Protein AF-A0A8J3L312-F1 (afdb_monomer)

Structure (mmCIF, N/CA/C/O backbone):
data_AF-A0A8J3L312-F1
#
_entry.id   AF-A0A8J3L312-F1
#
loop_
_atom_site.group_PDB
_atom_site.id
_atom_site.type_symbol
_atom_site.label_atom_id
_atom_site.label_alt_id
_atom_site.label_comp_id
_atom_site.label_asym_id
_atom_site.label_entity_id
_atom_site.label_seq_id
_atom_site.pdbx_PDB_ins_code
_atom_site.Cartn_x
_atom_site.Cartn_y
_atom_site.Cartn_z
_atom_site.occupancy
_atom_site.B_iso_or_equiv
_atom_site.auth_seq_id
_atom_site.auth_comp_id
_atom_site.auth_asym_id
_atom_site.auth_atom_id
_atom_site.pdbx_PDB_model_num
ATOM 1 N N . MET A 1 1 ? -15.049 76.986 -1.789 1.00 39.50 1 MET A N 1
ATOM 2 C CA . MET A 1 1 ? -15.111 75.582 -2.246 1.00 39.50 1 MET A CA 1
ATOM 3 C C . MET A 1 1 ? -14.396 74.717 -1.227 1.00 39.50 1 MET A C 1
ATOM 5 O O . MET A 1 1 ? -13.192 74.827 -1.052 1.00 39.50 1 MET A O 1
ATOM 9 N N . THR A 1 2 ? -15.188 73.972 -0.471 1.00 43.31 2 THR A N 1
ATOM 10 C CA . THR A 1 2 ? -14.823 73.135 0.672 1.00 43.31 2 THR A CA 1
ATOM 11 C C . THR A 1 2 ? -14.622 71.698 0.211 1.00 43.31 2 THR A C 1
ATOM 13 O O . THR A 1 2 ? -15.560 71.105 -0.309 1.00 43.31 2 THR A O 1
ATOM 16 N N . VAL A 1 3 ? -13.442 71.117 0.444 1.00 44.50 3 VAL A N 1
ATOM 17 C CA . VAL A 1 3 ? -13.238 69.665 0.319 1.00 44.50 3 VAL A CA 1
ATOM 18 C C . VAL A 1 3 ? -12.666 69.144 1.635 1.00 44.50 3 VAL A C 1
ATOM 20 O O . VAL A 1 3 ? -11.466 69.186 1.887 1.00 44.50 3 VAL A O 1
ATOM 23 N N . ARG A 1 4 ? -13.576 68.696 2.503 1.00 50.03 4 ARG A N 1
ATOM 24 C CA . ARG A 1 4 ? -13.319 67.771 3.610 1.00 50.03 4 ARG A CA 1
ATOM 25 C C . ARG A 1 4 ? -14.067 66.482 3.268 1.00 50.03 4 ARG A C 1
ATOM 27 O O . ARG A 1 4 ? -15.290 66.511 3.207 1.00 50.03 4 ARG A O 1
ATOM 34 N N . LEU A 1 5 ? -13.353 65.380 3.058 1.00 45.25 5 LEU A N 1
ATOM 35 C CA . LEU A 1 5 ? -13.914 64.023 3.027 1.00 45.25 5 LEU A CA 1
ATOM 36 C C . LEU A 1 5 ? -12.862 63.110 3.678 1.00 45.25 5 LEU A C 1
ATOM 38 O O . LEU A 1 5 ? -11.867 62.756 3.061 1.00 45.25 5 LEU A O 1
ATOM 42 N N . VAL A 1 6 ? -12.803 63.096 5.010 1.00 51.47 6 VAL A N 1
ATOM 43 C CA . VAL A 1 6 ? -13.425 62.073 5.869 1.00 51.47 6 VAL A CA 1
ATOM 44 C C . VAL A 1 6 ? -12.988 60.664 5.464 1.00 51.47 6 VAL A C 1
ATOM 46 O O . VAL A 1 6 ? -13.614 59.988 4.656 1.00 51.47 6 VAL A O 1
ATOM 49 N N . VAL A 1 7 ? -11.886 60.252 6.088 1.00 50.94 7 VAL A N 1
ATOM 50 C CA . VAL A 1 7 ? -11.486 58.862 6.308 1.00 50.94 7 VAL A CA 1
ATOM 51 C C . VAL A 1 7 ? -12.612 58.175 7.085 1.00 50.94 7 VAL A C 1
ATOM 53 O O . VAL A 1 7 ? -12.922 58.605 8.196 1.00 50.94 7 VAL A O 1
ATOM 56 N N . LEU A 1 8 ? -13.227 57.128 6.528 1.00 48.91 8 LEU A N 1
ATOM 57 C CA . LEU A 1 8 ? -14.164 56.289 7.275 1.00 48.91 8 LEU A CA 1
ATOM 58 C C . LEU A 1 8 ? -13.910 54.806 6.994 1.00 48.91 8 LEU A C 1
ATOM 60 O O . LEU A 1 8 ? -14.116 54.277 5.908 1.00 48.91 8 LEU A O 1
ATOM 64 N N . VAL A 1 9 ? -13.379 54.202 8.047 1.00 51.28 9 VAL A N 1
ATOM 65 C CA . VAL A 1 9 ? -13.109 52.800 8.324 1.00 51.28 9 VAL A CA 1
ATOM 66 C C . VAL A 1 9 ? -14.307 51.908 7.981 1.00 51.28 9 VAL A C 1
ATOM 68 O O . VAL A 1 9 ? -15.374 52.038 8.569 1.00 51.28 9 VAL A O 1
ATOM 71 N N . ALA A 1 10 ? -14.083 50.933 7.106 1.00 46.28 10 ALA A N 1
ATOM 72 C CA . ALA A 1 10 ? -14.772 49.647 7.112 1.00 46.28 10 ALA A CA 1
ATOM 73 C C . ALA A 1 10 ? -13.697 48.617 6.735 1.00 46.28 10 ALA A C 1
ATOM 75 O O . ALA A 1 10 ? -13.377 48.423 5.570 1.00 46.28 10 ALA A O 1
ATOM 76 N N . ALA A 1 11 ? -12.918 48.094 7.684 1.00 47.72 11 ALA A N 1
ATOM 77 C CA . ALA A 1 11 ? -13.341 46.946 8.484 1.00 47.72 11 ALA A CA 1
ATOM 78 C C . ALA A 1 11 ? -14.102 45.905 7.641 1.00 47.72 11 ALA A C 1
ATOM 80 O O . ALA A 1 11 ? -15.129 45.378 8.057 1.00 47.72 11 ALA A O 1
ATOM 81 N N . VAL A 1 12 ? -13.596 45.599 6.441 1.00 48.41 12 VAL A N 1
ATOM 82 C CA . VAL A 1 12 ? -13.853 44.303 5.820 1.00 48.41 12 VAL A CA 1
ATOM 83 C C . VAL A 1 12 ? -13.140 43.299 6.705 1.00 48.41 12 VAL A C 1
ATOM 85 O O . VAL A 1 12 ? -11.933 43.086 6.618 1.00 48.41 12 VAL A O 1
ATOM 88 N N . VAL A 1 13 ? -13.925 42.782 7.642 1.00 52.56 13 VAL A N 1
ATOM 89 C CA . VAL A 1 13 ? -13.706 41.554 8.380 1.00 52.56 13 VAL A CA 1
ATOM 90 C C . VAL A 1 13 ? -13.268 40.517 7.352 1.00 52.56 13 VAL A C 1
ATOM 92 O O . VAL A 1 13 ? -14.087 39.892 6.683 1.00 52.56 13 VAL A O 1
ATOM 95 N N . LEU A 1 14 ? -11.952 40.375 7.189 1.00 48.72 14 LEU A N 1
ATOM 96 C CA . LEU A 1 14 ? -11.338 39.161 6.694 1.00 48.72 14 LEU A CA 1
ATOM 97 C C . LEU A 1 14 ? -11.712 38.100 7.720 1.00 48.72 14 LEU A C 1
ATOM 99 O O . LEU A 1 14 ? -10.970 37.813 8.658 1.00 48.72 14 LEU A O 1
ATOM 103 N N . ALA A 1 15 ? -12.909 37.549 7.538 1.00 49.62 15 ALA A N 1
ATOM 104 C CA . ALA A 1 15 ? -13.254 36.213 7.946 1.00 49.62 15 ALA A CA 1
ATOM 105 C C . ALA A 1 15 ? -12.286 35.289 7.200 1.00 49.62 15 ALA A C 1
ATOM 107 O O . ALA A 1 15 ? -12.618 34.640 6.214 1.00 49.62 15 ALA A O 1
ATOM 108 N N . LEU A 1 16 ? -11.045 35.257 7.685 1.00 49.75 16 LEU A N 1
ATOM 109 C CA . LEU A 1 16 ? -10.183 34.097 7.643 1.00 49.75 16 LEU A CA 1
ATOM 110 C C . LEU A 1 16 ? -10.897 33.041 8.490 1.00 49.75 16 LEU A C 1
ATOM 112 O O . LEU A 1 16 ? -10.489 32.713 9.601 1.00 49.75 16 LEU A O 1
ATOM 116 N N . SER A 1 17 ? -12.014 32.531 7.971 1.00 51.47 17 SER A N 1
ATOM 117 C CA . SER A 1 17 ? -12.472 31.186 8.252 1.00 51.47 17 SER A CA 1
ATOM 118 C C . SER A 1 17 ? -11.328 30.294 7.803 1.00 51.47 17 SER A C 1
ATOM 120 O O . SER A 1 17 ? -11.234 29.908 6.637 1.00 51.47 17 SER A O 1
ATOM 122 N N . GLY A 1 18 ? -10.393 30.083 8.730 1.00 46.06 18 GLY A N 1
ATOM 123 C CA . GLY A 1 18 ? -9.334 29.109 8.626 1.00 46.06 18 GLY A CA 1
ATOM 124 C C . GLY A 1 18 ? -10.002 27.779 8.350 1.00 46.06 18 GLY A C 1
ATOM 125 O O . GLY A 1 18 ? -10.476 27.106 9.262 1.00 46.06 18 GLY A O 1
ATOM 126 N N . CYS A 1 19 ? -10.072 27.431 7.069 1.00 53.81 19 CYS A N 1
ATOM 127 C CA . CYS A 1 19 ? -10.391 26.096 6.622 1.00 53.81 19 CYS A CA 1
ATOM 128 C C . CYS A 1 19 ? -9.205 25.230 7.038 1.00 53.81 19 CYS A C 1
ATOM 130 O O . CYS A 1 19 ? -8.304 24.952 6.252 1.00 53.81 19 CYS A O 1
ATOM 132 N N . SER A 1 20 ? -9.182 24.837 8.310 1.00 53.31 20 SER A N 1
ATOM 133 C CA . SER A 1 20 ? -8.466 23.649 8.746 1.00 53.31 20 SER A CA 1
ATOM 134 C C . SER A 1 20 ? -9.220 22.466 8.143 1.00 53.31 20 SER A C 1
ATOM 136 O O . SER A 1 20 ? -10.031 21.813 8.790 1.00 53.31 20 SER A O 1
ATOM 138 N N . ALA A 1 21 ? -9.034 22.258 6.836 1.00 61.53 21 ALA A N 1
ATOM 139 C CA . ALA A 1 21 ? -9.524 21.078 6.150 1.00 61.53 21 ALA A CA 1
ATOM 140 C C . ALA A 1 21 ? -8.764 19.900 6.754 1.00 61.53 21 ALA A C 1
ATOM 142 O O . ALA A 1 21 ? -7.610 19.635 6.414 1.00 61.53 21 ALA A O 1
ATOM 143 N N . GLN A 1 22 ? -9.383 19.281 7.752 1.00 68.25 22 GLN A N 1
ATOM 144 C CA . GLN A 1 22 ? -8.832 18.122 8.418 1.00 68.25 22 GLN A CA 1
ATOM 145 C C . GLN A 1 22 ? -8.590 17.060 7.335 1.00 68.25 22 GLN A C 1
ATOM 147 O O . GLN A 1 22 ? -9.508 16.801 6.552 1.00 68.25 22 GLN A O 1
ATOM 152 N N . PRO A 1 23 ? -7.367 16.509 7.216 1.00 72.75 23 PRO A N 1
ATOM 153 C CA . PRO A 1 23 ? -7.045 15.583 6.140 1.00 72.75 23 PRO A CA 1
ATOM 154 C C . PRO A 1 23 ? -8.027 14.414 6.143 1.00 72.75 23 PRO A C 1
ATOM 156 O O . PRO A 1 23 ? -8.288 13.845 7.205 1.00 72.75 23 PRO A O 1
ATOM 159 N N . ASP A 1 24 ? -8.552 14.051 4.971 1.00 84.38 24 ASP A N 1
ATOM 160 C CA . ASP A 1 24 ? -9.413 12.876 4.835 1.00 84.38 24 ASP A CA 1
ATOM 161 C C . ASP A 1 24 ? -8.655 11.646 5.374 1.00 84.38 24 ASP A C 1
ATOM 163 O O . ASP A 1 24 ? -7.595 11.295 4.839 1.00 84.38 24 ASP A O 1
ATOM 167 N N . PRO A 1 25 ? -9.153 10.982 6.433 1.00 83.38 25 PRO A N 1
ATOM 168 C CA . PRO A 1 25 ? -8.465 9.851 7.042 1.00 83.38 25 PRO A CA 1
ATOM 169 C C . PRO A 1 25 ? -8.242 8.692 6.064 1.00 83.38 25 PRO A C 1
ATOM 171 O O . PRO A 1 25 ? -7.278 7.940 6.226 1.00 83.38 25 PRO A O 1
ATOM 174 N N . ASN A 1 26 ? -9.076 8.558 5.030 1.00 87.06 26 ASN A N 1
ATOM 175 C CA . ASN A 1 26 ? -8.892 7.554 3.986 1.00 87.06 26 ASN A CA 1
ATOM 176 C C . ASN A 1 26 ? -7.731 7.924 3.057 1.00 87.06 26 ASN A C 1
ATOM 178 O O . ASN A 1 26 ? -6.915 7.065 2.725 1.00 87.06 26 ASN A O 1
ATOM 182 N N . ALA A 1 27 ? -7.592 9.206 2.709 1.00 88.12 27 ALA A N 1
ATOM 183 C CA . ALA A 1 27 ? -6.444 9.698 1.951 1.00 88.12 27 ALA A CA 1
ATOM 184 C C . ALA A 1 27 ? -5.134 9.534 2.741 1.00 88.12 27 ALA A C 1
ATOM 186 O O . ALA A 1 27 ? -4.114 9.127 2.181 1.00 88.12 27 ALA A O 1
ATOM 187 N N . VAL A 1 28 ? -5.162 9.779 4.057 1.00 89.56 28 VAL A N 1
ATOM 188 C CA . VAL A 1 28 ? -4.001 9.552 4.934 1.00 89.56 28 VAL A CA 1
ATOM 189 C C . VAL A 1 28 ? -3.651 8.063 5.007 1.00 89.56 28 VAL A C 1
ATOM 191 O O . VAL A 1 28 ? -2.479 7.710 4.875 1.00 89.56 28 VAL A O 1
ATOM 194 N N . ALA A 1 29 ? -4.644 7.183 5.171 1.00 91.44 29 ALA A N 1
ATOM 195 C CA . ALA A 1 29 ? -4.441 5.735 5.164 1.00 91.44 29 ALA A CA 1
ATOM 196 C C . ALA A 1 29 ? -3.819 5.246 3.847 1.00 91.44 29 ALA A C 1
ATOM 198 O O . ALA A 1 29 ? -2.842 4.500 3.871 1.00 91.44 29 ALA A O 1
ATOM 199 N N . ALA A 1 30 ? -4.319 5.726 2.707 1.00 91.94 30 ALA A N 1
ATOM 200 C CA . ALA A 1 30 ? -3.772 5.403 1.394 1.00 91.94 30 ALA A CA 1
ATOM 201 C C . ALA A 1 30 ? -2.316 5.868 1.237 1.00 91.94 30 ALA A C 1
ATOM 203 O O . ALA A 1 30 ? -1.449 5.094 0.826 1.00 91.94 30 ALA A O 1
ATOM 204 N N . ALA A 1 31 ? -2.019 7.112 1.626 1.00 91.69 31 ALA A N 1
ATOM 205 C CA . ALA A 1 31 ? -0.672 7.673 1.545 1.00 91.69 31 ALA A CA 1
ATOM 206 C C . ALA A 1 31 ? 0.345 6.886 2.391 1.00 91.69 31 ALA A C 1
ATOM 208 O O . ALA A 1 31 ? 1.502 6.729 1.995 1.00 91.69 31 ALA A O 1
ATOM 209 N N . LYS A 1 32 ? -0.085 6.340 3.536 1.00 92.62 32 LYS A N 1
ATOM 210 C CA . LYS A 1 32 ? 0.763 5.528 4.424 1.00 92.62 32 LYS A CA 1
ATOM 211 C C . LYS A 1 32 ? 1.254 4.231 3.786 1.00 92.62 32 LYS A C 1
ATOM 213 O O . LYS A 1 32 ? 2.316 3.746 4.169 1.00 92.62 32 LYS A O 1
ATOM 218 N N . CYS A 1 33 ? 0.537 3.705 2.799 1.00 94.75 33 CYS A N 1
ATOM 219 C CA . CYS A 1 33 ? 0.896 2.466 2.118 1.00 94.75 33 CYS A CA 1
ATOM 220 C C . CYS A 1 33 ? 1.975 2.650 1.039 1.00 94.75 33 CYS A C 1
ATOM 222 O O . CYS A 1 33 ? 2.619 1.675 0.659 1.00 94.75 33 CYS A O 1
ATOM 224 N N . HIS A 1 34 ? 2.217 3.881 0.570 1.00 94.00 34 HIS A N 1
ATOM 225 C CA . HIS A 1 34 ? 3.100 4.137 -0.572 1.00 94.00 34 HIS A CA 1
ATOM 226 C C . HIS A 1 34 ? 4.566 3.761 -0.302 1.00 94.00 34 HIS A C 1
ATOM 228 O O . HIS A 1 34 ? 5.175 3.049 -1.097 1.00 94.00 34 HIS A O 1
ATOM 234 N N . LEU A 1 35 ? 5.133 4.201 0.828 1.00 93.00 35 LEU A N 1
ATOM 235 C CA . LEU A 1 35 ? 6.541 3.939 1.154 1.00 93.00 35 LEU A CA 1
ATOM 236 C C . LEU A 1 35 ? 6.813 2.444 1.433 1.00 93.00 35 LEU A C 1
ATOM 238 O O . LEU A 1 35 ? 7.764 1.900 0.869 1.00 93.00 35 LEU A O 1
ATOM 242 N N . PRO A 1 36 ? 5.990 1.734 2.230 1.00 94.75 36 PRO A N 1
ATOM 243 C CA . PRO A 1 36 ? 6.151 0.290 2.388 1.00 94.75 36 PRO A CA 1
ATOM 244 C C . PRO A 1 36 ? 5.982 -0.470 1.070 1.00 94.75 36 PRO A C 1
ATOM 246 O O . PRO A 1 36 ? 6.696 -1.443 0.842 1.00 94.75 36 PRO A O 1
ATOM 249 N N . LEU A 1 37 ? 5.105 -0.009 0.169 1.00 96.12 37 LEU A N 1
ATOM 250 C CA . LEU A 1 37 ? 4.965 -0.593 -1.165 1.00 96.12 37 LEU A CA 1
ATOM 251 C C . LEU A 1 37 ? 6.227 -0.406 -2.009 1.00 96.12 37 LEU A C 1
ATOM 253 O O . LEU A 1 37 ? 6.713 -1.383 -2.575 1.00 96.12 37 LEU A O 1
ATOM 257 N N . SER A 1 38 ? 6.819 0.792 -2.045 1.00 94.88 38 SER A N 1
ATOM 258 C CA . SER A 1 38 ? 8.080 1.002 -2.772 1.00 94.88 38 SER A CA 1
ATOM 259 C C . SER A 1 38 ? 9.225 0.151 -2.215 1.00 94.88 38 SER A C 1
ATOM 261 O O . SER A 1 38 ? 10.028 -0.371 -2.983 1.00 94.88 38 SER A O 1
ATOM 263 N N . GLN A 1 39 ? 9.274 -0.037 -0.892 1.00 94.94 39 GLN A N 1
ATOM 264 C CA . GLN A 1 39 ? 10.263 -0.904 -0.243 1.00 94.94 39 GLN A CA 1
ATOM 265 C C . GLN A 1 39 ? 10.029 -2.381 -0.580 1.00 94.94 39 GLN A C 1
ATOM 267 O O . GLN A 1 39 ? 10.967 -3.083 -0.940 1.00 94.94 39 GLN A O 1
ATOM 272 N N . LYS A 1 40 ? 8.775 -2.849 -0.518 1.00 95.69 40 LYS A N 1
ATOM 273 C CA . LYS A 1 40 ? 8.398 -4.237 -0.826 1.00 95.69 40 LYS A CA 1
ATOM 274 C C . LYS A 1 40 ? 8.635 -4.608 -2.291 1.00 95.69 40 LYS A C 1
ATOM 276 O O . LYS A 1 40 ? 8.894 -5.770 -2.581 1.00 95.69 40 LYS A O 1
ATOM 281 N N . LEU A 1 41 ? 8.518 -3.640 -3.200 1.00 95.44 41 LEU A N 1
ATOM 282 C CA . LEU A 1 41 ? 8.796 -3.815 -4.627 1.00 95.44 41 LEU A CA 1
ATOM 283 C C . LEU A 1 41 ? 10.289 -3.714 -4.976 1.00 95.44 41 LEU A C 1
ATOM 285 O O . LEU A 1 41 ? 10.619 -3.969 -6.136 1.00 95.44 41 LEU A O 1
ATOM 289 N N . GLU A 1 42 ? 11.140 -3.362 -4.003 1.00 95.56 42 GLU A N 1
ATOM 290 C CA . GLU A 1 42 ? 12.595 -3.205 -4.142 1.00 95.56 42 GLU A CA 1
ATOM 291 C C . GLU A 1 42 ? 12.975 -2.230 -5.265 1.00 95.56 42 GLU A C 1
ATOM 293 O O . GLU A 1 42 ? 13.809 -2.519 -6.121 1.00 95.56 42 GLU A O 1
ATOM 298 N N . LEU A 1 43 ? 12.309 -1.070 -5.295 1.00 93.38 43 LEU A N 1
ATOM 299 C CA . LEU A 1 43 ? 12.516 -0.087 -6.357 1.00 93.38 43 LEU A CA 1
ATOM 300 C C . LEU A 1 43 ? 13.915 0.534 -6.288 1.00 93.38 43 LEU A C 1
ATOM 302 O O . LEU A 1 43 ? 14.359 0.968 -5.223 1.00 93.38 43 LEU A O 1
ATOM 306 N N . SER A 1 44 ? 14.582 0.625 -7.440 1.00 92.81 44 SER A N 1
ATOM 307 C CA . SER A 1 44 ? 15.836 1.370 -7.565 1.00 92.81 44 SER A CA 1
ATOM 308 C C . SER A 1 44 ? 15.598 2.887 -7.554 1.00 92.81 44 SER A C 1
ATOM 310 O O . SER A 1 44 ? 14.466 3.357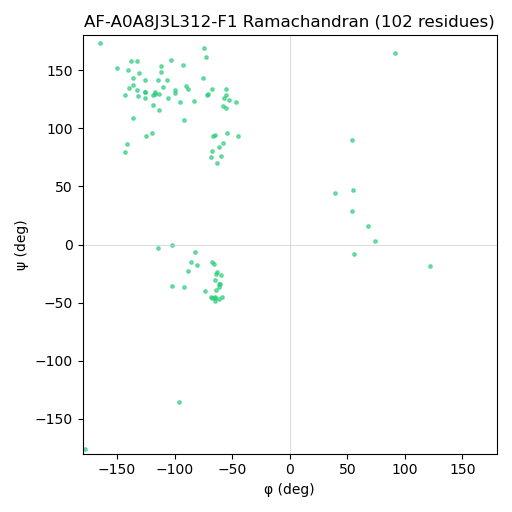 -7.680 1.00 92.81 44 SER A O 1
ATOM 312 N N . ALA A 1 45 ? 16.670 3.676 -7.434 1.00 92.00 45 ALA A N 1
ATOM 313 C CA . ALA A 1 45 ? 16.585 5.140 -7.398 1.00 92.00 45 ALA A CA 1
ATOM 314 C C . ALA A 1 45 ? 16.022 5.752 -8.699 1.00 92.00 45 ALA A C 1
ATOM 316 O O . ALA A 1 45 ? 15.477 6.856 -8.694 1.00 92.00 45 ALA A O 1
ATOM 317 N N . GLU A 1 46 ? 16.141 5.036 -9.815 1.00 94.25 46 GLU A N 1
ATOM 318 C CA . GLU A 1 46 ? 15.668 5.446 -11.136 1.00 94.25 46 GLU A CA 1
ATOM 319 C C . GLU A 1 46 ? 14.191 5.090 -11.363 1.00 94.25 46 GLU A C 1
ATOM 321 O O . GLU A 1 46 ? 13.566 5.611 -12.291 1.00 94.25 46 GLU A O 1
ATOM 326 N N . GLN A 1 47 ? 13.626 4.212 -10.528 1.00 95.69 47 GLN A N 1
ATOM 327 C CA . GLN A 1 47 ? 12.255 3.731 -10.637 1.00 95.69 47 GLN A CA 1
ATOM 328 C C . GLN A 1 47 ? 11.280 4.603 -9.849 1.00 95.69 47 GLN A C 1
ATOM 330 O O . GLN A 1 47 ? 11.506 4.987 -8.705 1.00 95.69 47 GLN A O 1
ATOM 335 N N . ARG A 1 48 ? 10.136 4.891 -10.470 1.00 95.31 48 ARG A N 1
ATOM 336 C CA . ARG A 1 48 ? 9.035 5.657 -9.886 1.00 95.31 48 ARG A CA 1
ATOM 337 C C . ARG A 1 48 ? 7.823 4.766 -9.697 1.00 95.31 48 ARG A C 1
ATOM 339 O O . ARG A 1 48 ? 7.377 4.121 -10.643 1.00 95.31 48 ARG A O 1
ATOM 346 N N . LEU A 1 49 ? 7.274 4.792 -8.487 1.00 95.88 49 LEU A N 1
ATOM 347 C CA . LEU A 1 49 ? 5.999 4.173 -8.148 1.00 95.88 49 LEU A CA 1
ATOM 348 C C . LEU A 1 49 ? 4.858 5.157 -8.407 1.00 95.88 49 LEU A C 1
ATOM 350 O O . LEU A 1 49 ? 4.905 6.308 -7.978 1.00 95.88 49 LEU A O 1
ATOM 354 N N . SER A 1 50 ? 3.800 4.700 -9.061 1.00 95.62 50 SER A N 1
ATOM 355 C CA . SER A 1 50 ? 2.520 5.406 -9.122 1.00 95.62 50 SER A CA 1
ATOM 356 C C . SER A 1 50 ? 1.417 4.473 -8.651 1.00 95.62 50 SER A C 1
ATOM 358 O O . SER A 1 50 ? 1.348 3.326 -9.084 1.00 95.62 50 SER A O 1
ATOM 360 N N . THR A 1 51 ? 0.574 4.955 -7.743 1.00 93.75 51 THR A N 1
ATOM 361 C CA . THR A 1 51 ? -0.611 4.239 -7.255 1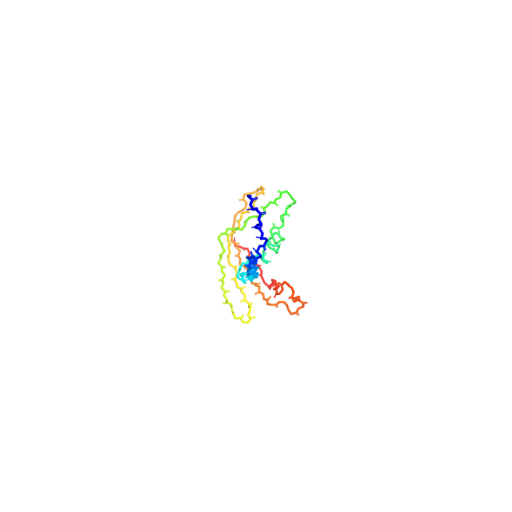.00 93.75 51 THR A CA 1
ATOM 362 C C . THR A 1 51 ? -1.846 4.759 -7.983 1.00 93.75 51 THR A C 1
ATOM 364 O O . THR A 1 51 ? -2.002 5.969 -8.136 1.00 93.75 51 THR A O 1
ATOM 367 N N . GLY A 1 52 ? -2.685 3.845 -8.465 1.00 90.00 52 GLY A N 1
ATOM 368 C CA . GLY A 1 52 ? -3.892 4.141 -9.237 1.00 90.00 52 GLY A CA 1
ATOM 369 C C . GLY A 1 52 ? -5.144 4.171 -8.368 1.00 90.00 52 GLY A C 1
ATOM 370 O O . GLY A 1 52 ? -5.131 4.769 -7.298 1.00 90.00 52 GLY A O 1
ATOM 371 N N . GLN A 1 53 ? -6.232 3.550 -8.836 1.00 88.00 53 GLN A N 1
ATOM 372 C CA . GLN A 1 53 ? -7.492 3.483 -8.088 1.00 88.00 53 GLN A CA 1
ATOM 373 C C . GLN A 1 53 ? -7.238 2.935 -6.683 1.00 88.00 53 GLN A C 1
ATOM 375 O O . GLN A 1 53 ? -6.669 1.854 -6.550 1.00 88.00 53 GLN A O 1
ATOM 380 N N . VAL A 1 54 ? -7.649 3.685 -5.659 1.00 93.25 54 VAL A N 1
ATOM 381 C CA . VAL A 1 54 ? -7.547 3.276 -4.259 1.00 93.25 54 VAL A CA 1
ATOM 382 C C . VAL A 1 54 ? -8.944 3.166 -3.664 1.00 93.25 54 VAL A C 1
ATOM 384 O O . VAL A 1 54 ? -9.738 4.100 -3.758 1.00 93.25 54 VAL A O 1
ATOM 387 N N . ALA A 1 55 ? -9.221 2.037 -3.022 1.00 95.75 55 ALA A N 1
ATOM 388 C CA . ALA A 1 55 ? -10.394 1.824 -2.190 1.00 95.75 55 ALA A CA 1
ATOM 389 C C . ALA A 1 55 ? -9.953 1.631 -0.738 1.00 95.75 55 ALA A C 1
ATOM 391 O O . ALA A 1 55 ? -8.937 0.991 -0.472 1.00 95.75 55 ALA A O 1
ATOM 392 N N . VAL A 1 56 ? -10.722 2.175 0.204 1.00 96.12 56 VAL A N 1
ATOM 393 C CA . VAL A 1 56 ? -10.450 2.055 1.640 1.00 96.12 56 VAL A CA 1
ATOM 394 C C . VAL A 1 56 ? -11.681 1.491 2.336 1.00 96.12 56 VAL A C 1
ATOM 396 O O . VAL A 1 56 ? -12.790 1.981 2.128 1.00 96.12 56 VAL A O 1
ATOM 399 N N . LYS A 1 57 ? -11.485 0.474 3.176 1.00 96.88 57 LYS A N 1
ATOM 400 C CA . LYS A 1 57 ? -12.513 -0.122 4.035 1.00 96.88 57 LYS A CA 1
ATOM 401 C C . LYS A 1 57 ? -12.114 0.072 5.487 1.00 96.88 57 LYS A C 1
ATOM 403 O O . LYS A 1 57 ? -10.992 -0.246 5.877 1.00 96.88 57 LYS A O 1
ATOM 408 N N . ASP A 1 58 ? -13.052 0.561 6.284 1.00 94.69 58 ASP A N 1
ATOM 409 C CA . ASP A 1 58 ? -12.909 0.598 7.735 1.00 94.69 58 ASP A CA 1
ATOM 410 C C . ASP A 1 58 ? -13.034 -0.825 8.303 1.00 94.69 58 ASP A C 1
ATOM 412 O O . ASP A 1 58 ? -13.971 -1.557 7.968 1.00 94.69 58 ASP A O 1
ATOM 416 N N . LEU A 1 59 ? -12.067 -1.228 9.126 1.00 95.19 59 LEU A N 1
ATOM 417 C CA . LEU A 1 59 ? -12.055 -2.526 9.802 1.00 95.19 59 LEU A CA 1
ATOM 418 C C . LEU A 1 59 ? -12.466 -2.431 11.283 1.00 95.19 59 LEU A C 1
ATOM 420 O O . LEU A 1 59 ? -12.496 -3.459 11.957 1.00 95.19 59 LEU A O 1
ATOM 424 N N . GLY A 1 60 ? -12.773 -1.232 11.786 1.00 92.25 60 GLY A N 1
ATOM 425 C CA . GLY A 1 60 ? -12.998 -0.956 13.205 1.00 92.25 60 GLY A CA 1
ATOM 426 C C . GLY A 1 60 ? -11.720 -0.537 13.938 1.00 92.25 60 GLY A C 1
ATOM 427 O O . GLY A 1 60 ? -10.609 -0.687 13.432 1.00 92.25 60 GLY A O 1
ATOM 428 N N . ASP A 1 61 ? -11.872 0.036 15.136 1.00 89.25 61 ASP A N 1
ATOM 429 C CA . ASP A 1 61 ? -10.763 0.446 16.020 1.00 89.25 61 ASP A CA 1
ATOM 430 C C . ASP A 1 61 ? -9.727 1.378 15.359 1.00 89.25 61 ASP A C 1
ATOM 432 O O . ASP A 1 61 ? -8.538 1.377 15.682 1.00 89.25 61 ASP A O 1
ATOM 436 N N . GLY A 1 62 ? -10.170 2.170 14.378 1.00 89.12 62 GLY A N 1
ATOM 437 C CA . GLY A 1 62 ? -9.316 3.062 13.591 1.00 89.12 62 GLY A CA 1
ATOM 438 C C . GLY A 1 62 ? -8.432 2.352 12.558 1.00 89.12 62 GLY A C 1
ATOM 439 O O . GLY A 1 62 ? -7.652 3.026 11.873 1.00 89.12 62 GLY A O 1
ATOM 440 N N . ARG A 1 63 ? -8.551 1.026 12.423 1.00 93.88 63 ARG A N 1
ATOM 441 C CA . ARG A 1 63 ? -7.884 0.237 11.389 1.00 93.88 63 ARG A CA 1
ATOM 442 C C . ARG A 1 63 ? -8.565 0.414 10.044 1.00 93.88 63 ARG A C 1
ATOM 444 O O . ARG A 1 63 ? -9.787 0.475 9.946 1.00 93.88 63 ARG A O 1
ATOM 451 N N . ARG A 1 64 ? -7.767 0.444 8.983 1.00 96.00 64 ARG A N 1
ATOM 452 C CA . ARG A 1 64 ? -8.256 0.564 7.607 1.00 96.00 64 ARG A CA 1
ATOM 453 C C . ARG A 1 64 ? -7.513 -0.397 6.698 1.00 96.00 64 ARG A C 1
ATOM 455 O O . ARG A 1 64 ? -6.295 -0.520 6.797 1.00 96.00 64 ARG A O 1
ATOM 462 N N . GLU A 1 65 ? -8.249 -1.052 5.815 1.00 97.19 65 GLU A N 1
ATOM 463 C CA . GLU A 1 65 ? -7.706 -1.839 4.713 1.00 97.19 65 GLU A CA 1
ATOM 464 C C . GLU A 1 65 ? -7.773 -1.007 3.436 1.00 97.19 65 GLU A C 1
ATOM 466 O O . GLU A 1 65 ? -8.794 -0.392 3.136 1.00 97.19 65 GLU A O 1
ATOM 471 N N . VAL A 1 66 ? -6.659 -0.946 2.723 1.00 97.31 66 VAL A N 1
ATOM 472 C CA . VAL A 1 66 ? -6.454 -0.144 1.525 1.00 97.31 66 VAL A CA 1
ATOM 473 C C . VAL A 1 66 ? -6.137 -1.099 0.385 1.00 97.31 66 VAL A C 1
ATOM 475 O O . VAL A 1 66 ? -5.131 -1.805 0.447 1.00 97.31 66 VAL A O 1
ATOM 478 N N . TRP A 1 67 ? -6.955 -1.084 -0.661 1.00 97.94 67 TRP A N 1
ATOM 479 C CA . TRP A 1 67 ? -6.676 -1.769 -1.922 1.00 97.94 67 TRP A CA 1
ATOM 480 C C . TRP A 1 67 ? -6.316 -0.743 -2.969 1.00 97.94 67 TRP A C 1
ATOM 482 O O . TRP A 1 67 ? -6.959 0.304 -3.048 1.00 97.94 67 TRP A O 1
ATOM 492 N N . GLY A 1 68 ? -5.359 -1.065 -3.824 1.00 96.50 68 GLY A N 1
ATOM 493 C CA . GLY A 1 68 ? -5.183 -0.289 -5.034 1.00 96.50 68 GLY A CA 1
ATOM 494 C C . GLY A 1 68 ? -4.326 -0.963 -6.079 1.00 96.50 68 GLY A C 1
ATOM 495 O O . GLY A 1 68 ? -3.731 -2.013 -5.854 1.00 96.50 68 GLY A O 1
ATOM 496 N N . SER A 1 69 ? -4.266 -0.335 -7.245 1.00 97.44 69 SER A N 1
ATOM 497 C CA . SER A 1 69 ? -3.348 -0.725 -8.311 1.00 97.44 69 SER A CA 1
ATOM 498 C C . SER A 1 69 ? -2.046 0.067 -8.217 1.00 97.44 69 SER A C 1
ATOM 500 O O . SER A 1 69 ? -2.038 1.210 -7.750 1.00 97.44 69 SER A O 1
ATOM 502 N N . PHE A 1 70 ? -0.954 -0.480 -8.737 1.00 97.06 70 PHE A N 1
ATOM 503 C CA . PHE A 1 70 ? 0.289 0.258 -8.925 1.00 97.06 70 PHE A CA 1
ATOM 504 C C . PHE A 1 70 ? 0.883 0.050 -10.317 1.00 97.06 70 PHE A C 1
ATOM 506 O O . PHE A 1 70 ? 0.625 -0.947 -10.990 1.00 97.06 70 PHE A O 1
ATOM 513 N N . SER A 1 71 ? 1.722 0.999 -10.719 1.00 97.31 71 SER A N 1
ATOM 514 C CA . SER A 1 71 ? 2.588 0.913 -11.890 1.00 97.31 71 SER A CA 1
ATOM 515 C C . SER A 1 71 ? 3.982 1.439 -11.552 1.00 97.31 71 SER A C 1
ATOM 517 O O . SER A 1 71 ? 4.105 2.427 -10.822 1.00 97.31 71 SER A O 1
ATOM 519 N N . VAL A 1 72 ? 5.022 0.816 -12.106 1.00 97.12 72 VAL A N 1
ATOM 520 C CA . VAL A 1 72 ? 6.426 1.206 -11.919 1.00 97.12 72 VAL A CA 1
ATOM 521 C C . VAL A 1 72 ? 7.061 1.585 -13.252 1.00 97.12 72 VAL A C 1
ATOM 523 O O . VAL A 1 72 ? 7.056 0.793 -14.200 1.00 97.12 72 VAL A O 1
ATOM 526 N N . T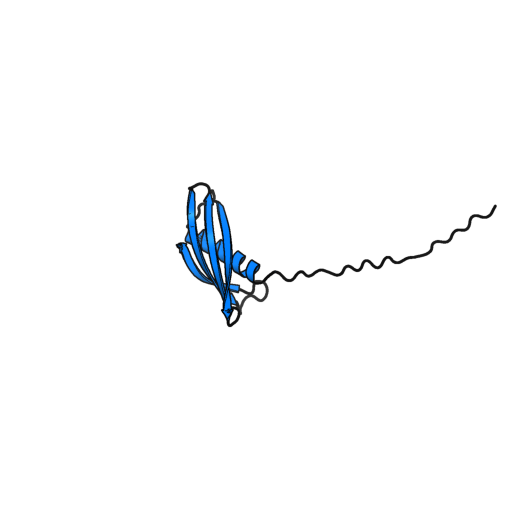HR A 1 73 ? 7.681 2.764 -13.294 1.00 95.75 73 THR A N 1
ATOM 527 C CA . THR A 1 73 ? 8.361 3.283 -14.488 1.00 95.75 73 THR A CA 1
ATOM 528 C C . THR A 1 73 ? 9.752 3.824 -14.141 1.00 95.75 73 THR A C 1
ATOM 530 O O . THR A 1 73 ? 9.849 4.624 -13.213 1.00 95.75 73 THR A O 1
ATOM 533 N N . PRO A 1 74 ? 10.815 3.485 -14.898 1.00 92.94 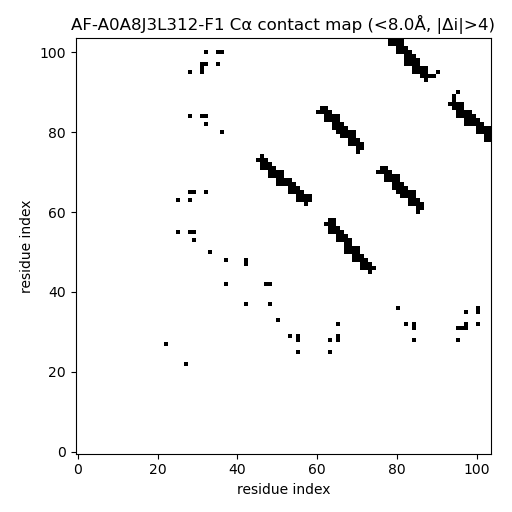74 PRO A N 1
ATOM 534 C CA . PRO A 1 74 ? 10.851 2.496 -15.976 1.00 92.94 74 PRO A CA 1
ATOM 535 C C . PRO A 1 74 ? 10.788 1.052 -15.438 1.00 92.94 74 PRO A C 1
ATOM 537 O O . PRO A 1 74 ? 11.035 0.794 -14.262 1.00 92.94 74 PRO A O 1
ATOM 540 N N . GLY A 1 75 ? 10.437 0.103 -16.310 1.00 88.25 75 GLY A N 1
ATOM 541 C CA . GLY A 1 75 ? 10.363 -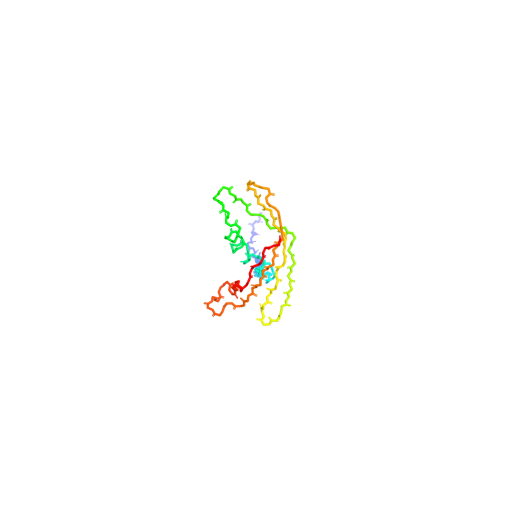1.330 -15.985 1.00 88.25 75 GLY A CA 1
ATOM 542 C C . GLY A 1 75 ? 8.994 -1.966 -16.228 1.00 88.25 75 GLY A C 1
ATOM 543 O O . GLY A 1 75 ? 8.915 -3.182 -16.354 1.00 88.25 75 GLY A O 1
ATOM 544 N N . GLY A 1 76 ? 7.928 -1.165 -16.332 1.00 89.62 76 GLY A N 1
ATOM 545 C CA . GLY A 1 76 ? 6.617 -1.618 -16.810 1.00 89.62 76 GLY A CA 1
ATOM 546 C C . GLY A 1 76 ? 5.894 -2.599 -15.884 1.00 89.62 76 GLY A C 1
ATOM 547 O O . GLY A 1 76 ? 4.952 -3.257 -16.318 1.00 89.62 76 GLY A O 1
ATOM 548 N N . ARG A 1 77 ? 6.312 -2.719 -14.616 1.00 94.56 77 ARG A N 1
ATOM 549 C CA . ARG A 1 77 ? 5.625 -3.574 -13.639 1.00 94.56 77 ARG A CA 1
ATOM 550 C C . ARG A 1 77 ? 4.292 -2.937 -13.273 1.00 94.56 77 ARG A C 1
ATOM 552 O O . ARG A 1 77 ? 4.259 -1.770 -12.889 1.00 94.56 77 ARG A O 1
ATOM 559 N N . VAL A 1 78 ? 3.224 -3.717 -13.347 1.00 96.00 78 VAL A N 1
ATOM 560 C CA . VAL A 1 78 ? 1.874 -3.340 -12.920 1.00 96.00 78 VAL A CA 1
ATOM 561 C C . VAL A 1 78 ? 1.317 -4.446 -12.032 1.00 96.00 78 VAL A C 1
ATOM 563 O O . VAL A 1 78 ? 1.661 -5.609 -12.232 1.00 96.00 78 VAL A O 1
ATOM 566 N N . GLY A 1 79 ? 0.494 -4.095 -11.050 1.00 96.50 79 GLY A N 1
ATOM 5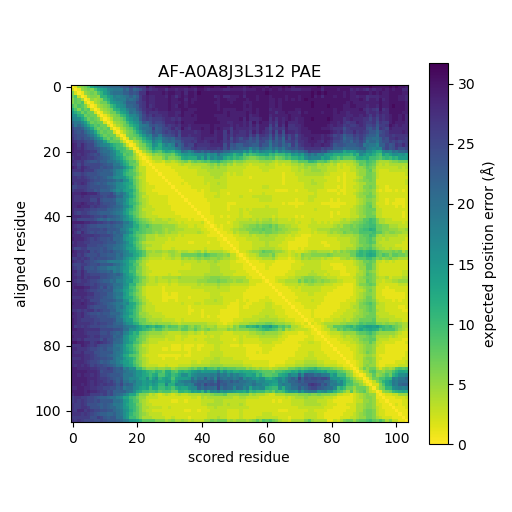67 C CA . GLY A 1 79 ? -0.080 -5.078 -10.133 1.00 96.50 79 GLY A CA 1
ATOM 568 C C . GLY A 1 79 ? -1.042 -4.465 -9.126 1.00 96.50 79 GLY A C 1
ATOM 569 O O . GLY A 1 79 ? -1.336 -3.264 -9.178 1.00 96.50 79 GLY A O 1
ATOM 570 N N . GLY A 1 80 ? -1.532 -5.306 -8.220 1.00 97.19 80 GLY A N 1
ATOM 571 C CA . GLY A 1 80 ? -2.396 -4.913 -7.111 1.00 97.19 80 GLY A CA 1
ATOM 572 C C . GLY A 1 80 ? -1.636 -4.861 -5.789 1.00 97.19 80 GLY A C 1
ATOM 573 O O . GLY A 1 80 ? -0.584 -5.477 -5.620 1.00 97.19 80 GLY A O 1
ATOM 574 N N . PHE A 1 81 ? -2.158 -4.119 -4.820 1.00 97.44 81 PHE A N 1
ATOM 575 C CA . PHE A 1 81 ? -1.696 -4.213 -3.444 1.00 97.44 81 PHE A CA 1
ATOM 576 C C . PHE A 1 81 ? -2.856 -4.121 -2.460 1.00 97.44 81 PHE A C 1
ATOM 578 O O . PHE A 1 81 ? -3.848 -3.429 -2.700 1.00 97.44 81 PHE A O 1
ATOM 585 N N . VAL A 1 82 ?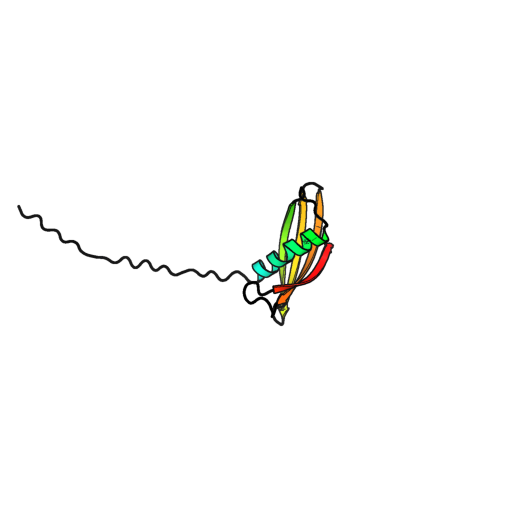 -2.672 -4.778 -1.316 1.00 97.75 82 VAL A N 1
ATOM 586 C CA . VAL A 1 82 ? -3.540 -4.676 -0.143 1.00 97.75 82 VAL A CA 1
ATOM 587 C C . VAL A 1 82 ? -2.689 -4.296 1.055 1.00 97.75 82 VAL A C 1
ATOM 589 O O . VAL A 1 82 ? -1.699 -4.960 1.363 1.00 97.75 82 VAL A O 1
ATOM 592 N N . CYS A 1 83 ? -3.064 -3.229 1.740 1.00 97.62 83 CYS A N 1
ATOM 593 C CA . CYS A 1 83 ? -2.325 -2.662 2.856 1.00 97.62 83 CYS A CA 1
ATOM 594 C C . CYS A 1 83 ? -3.272 -2.414 4.027 1.00 97.62 83 CYS A C 1
ATOM 596 O O . CYS A 1 83 ? -4.302 -1.768 3.865 1.00 97.62 83 CYS A O 1
ATOM 598 N N . VAL A 1 84 ? -2.928 -2.906 5.215 1.00 97.38 84 VAL A N 1
ATOM 599 C CA . VAL A 1 84 ? -3.687 -2.630 6.439 1.00 97.38 84 VAL A CA 1
ATOM 600 C C . VAL A 1 84 ? -2.910 -1.636 7.281 1.00 97.38 84 VAL A C 1
ATOM 602 O O . VAL A 1 84 ? -1.749 -1.877 7.621 1.00 97.38 84 VAL A O 1
ATOM 605 N N . VAL A 1 85 ? -3.565 -0.538 7.645 1.00 95.44 85 VAL A N 1
ATOM 606 C CA . VAL A 1 85 ? -3.047 0.463 8.579 1.00 95.44 85 VAL A CA 1
ATOM 607 C C . VAL A 1 85 ? -3.838 0.450 9.878 1.00 95.44 85 VAL A C 1
ATOM 609 O O . VAL A 1 85 ? -5.040 0.190 9.877 1.00 95.44 85 VAL A O 1
ATOM 612 N N . ALA A 1 86 ? -3.171 0.773 10.979 1.00 94.12 86 ALA A N 1
ATOM 613 C CA . ALA A 1 86 ? -3.768 0.870 12.306 1.00 94.12 86 ALA A CA 1
ATOM 614 C C . ALA A 1 86 ? -3.251 2.099 13.053 1.00 94.12 86 ALA A C 1
ATOM 616 O O . ALA A 1 86 ? -2.151 2.563 12.737 1.00 94.12 86 ALA A O 1
ATOM 617 N N . PRO A 1 87 ? -3.984 2.601 14.063 1.00 90.12 87 PRO A N 1
ATOM 618 C CA . PRO A 1 87 ? -3.525 3.711 14.875 1.00 90.12 87 PRO A CA 1
ATOM 619 C C . PRO A 1 87 ? -2.165 3.440 15.515 1.00 90.12 87 PRO A C 1
ATOM 621 O O . PRO A 1 87 ? -1.960 2.403 16.153 1.00 90.12 87 PRO A O 1
ATOM 624 N N . ASP A 1 88 ? -1.235 4.375 15.352 1.00 86.56 88 ASP A N 1
ATOM 625 C CA . ASP A 1 88 ? 0.053 4.331 16.032 1.00 86.56 88 ASP A CA 1
ATOM 626 C C . ASP A 1 88 ? -0.031 5.105 17.350 1.00 86.56 88 ASP A C 1
ATOM 628 O O . ASP A 1 88 ? -0.098 6.332 17.370 1.00 86.56 88 ASP A O 1
ATOM 632 N N . VAL A 1 89 ? -0.036 4.371 18.462 1.00 75.31 89 VAL A N 1
ATOM 633 C CA . VAL A 1 89 ? -0.081 4.935 19.818 1.00 75.31 89 VAL A CA 1
ATOM 634 C C . VAL A 1 89 ? 1.182 5.732 20.177 1.00 75.31 89 VAL A C 1
ATOM 636 O O . VAL A 1 89 ? 1.136 6.532 21.112 1.00 75.31 89 VAL A O 1
ATOM 639 N N . GLY A 1 90 ? 2.287 5.558 19.440 1.00 68.69 90 GLY A N 1
ATOM 640 C CA . GLY A 1 90 ? 3.541 6.286 19.659 1.00 68.69 90 GLY A CA 1
ATOM 641 C C . GLY A 1 90 ? 3.658 7.624 18.917 1.00 68.69 90 GLY A C 1
ATOM 642 O O . GLY A 1 90 ? 4.409 8.493 19.359 1.00 68.69 90 GLY A O 1
ATOM 643 N N . ASP A 1 91 ? 2.913 7.828 17.826 1.00 63.22 91 ASP A N 1
ATOM 644 C CA . ASP A 1 91 ? 3.039 9.005 16.954 1.00 63.22 91 ASP A CA 1
ATOM 645 C C . ASP A 1 91 ? 1.725 9.798 16.895 1.00 63.22 91 ASP A C 1
ATOM 647 O O . ASP A 1 91 ? 0.825 9.527 16.097 1.00 63.22 91 ASP A O 1
ATOM 651 N N . LYS A 1 92 ? 1.639 10.844 17.728 1.00 55.66 92 LYS A N 1
ATOM 652 C CA . LYS A 1 92 ? 0.470 11.736 17.811 1.00 55.66 92 LYS A CA 1
ATOM 653 C C . LYS A 1 92 ? 0.244 12.590 16.556 1.00 55.66 92 LYS A C 1
ATOM 655 O O . LYS A 1 92 ? -0.826 13.179 16.433 1.00 55.66 92 LYS A O 1
ATOM 660 N N . LEU A 1 93 ? 1.230 12.704 15.659 1.00 53.03 93 LEU A N 1
ATOM 661 C CA . LEU A 1 93 ? 1.186 13.614 14.507 1.00 53.03 93 LEU A CA 1
ATOM 662 C C . LEU A 1 93 ? 0.857 12.894 13.198 1.00 53.03 93 LEU A C 1
ATOM 664 O O . LEU A 1 93 ? 0.176 13.471 12.351 1.00 53.03 93 LEU A O 1
ATOM 668 N N . ARG A 1 94 ? 1.327 11.652 13.007 1.00 61.19 94 ARG A N 1
ATOM 669 C CA . ARG A 1 94 ? 1.029 10.861 11.796 1.00 61.19 94 ARG A CA 1
ATOM 670 C C . ARG A 1 94 ? 0.191 9.614 12.040 1.00 61.19 94 ARG A C 1
ATOM 672 O O . ARG A 1 94 ? -0.119 8.947 11.052 1.00 61.19 94 ARG A O 1
ATOM 679 N N . GLY A 1 95 ? -0.139 9.312 13.297 1.00 79.56 95 GLY A N 1
ATOM 680 C CA . GLY A 1 95 ? -1.302 8.564 13.788 1.00 79.56 95 GLY A CA 1
ATOM 681 C C . GLY A 1 95 ? -1.564 7.154 13.267 1.00 79.56 95 GLY A C 1
ATOM 682 O O . GLY A 1 95 ? -2.462 6.514 13.789 1.00 79.56 95 GLY A O 1
ATOM 683 N N . LEU A 1 96 ? -0.845 6.661 12.260 1.00 86.88 96 LEU A N 1
ATOM 684 C CA . LEU A 1 96 ? -1.079 5.387 11.591 1.00 86.88 96 LEU A CA 1
ATOM 685 C C . LEU A 1 96 ? 0.251 4.687 11.289 1.00 86.88 96 LEU A C 1
ATOM 687 O O . LEU A 1 96 ? 1.163 5.304 10.721 1.00 86.88 96 LEU A O 1
ATOM 691 N N . ARG A 1 97 ? 0.314 3.388 11.583 1.00 91.19 97 ARG A N 1
ATOM 692 C CA . ARG A 1 97 ? 1.368 2.452 11.166 1.00 91.19 97 ARG A CA 1
ATOM 693 C C . ARG A 1 97 ? 0.803 1.438 10.174 1.00 91.19 97 ARG A C 1
ATOM 695 O O . ARG A 1 97 ? -0.388 1.140 10.220 1.00 91.19 97 ARG A O 1
ATOM 702 N N . VAL A 1 98 ? 1.649 0.890 9.307 1.00 93.12 98 VAL A N 1
ATOM 703 C CA . VAL A 1 98 ? 1.277 -0.253 8.460 1.00 93.12 98 VAL A CA 1
ATOM 704 C C . VAL A 1 98 ? 1.455 -1.535 9.271 1.00 93.12 98 VAL A C 1
ATOM 706 O O . VAL A 1 98 ? 2.537 -1.785 9.792 1.00 93.12 98 VAL A O 1
ATOM 709 N N . GLU A 1 99 ? 0.395 -2.331 9.390 1.00 95.12 99 GLU A N 1
ATOM 710 C CA . GLU A 1 99 ? 0.425 -3.641 10.055 1.00 95.12 99 GLU A CA 1
ATOM 711 C C . GLU A 1 99 ? 0.712 -4.772 9.073 1.00 95.12 99 GLU A C 1
ATOM 713 O O . GLU A 1 99 ? 1.404 -5.730 9.4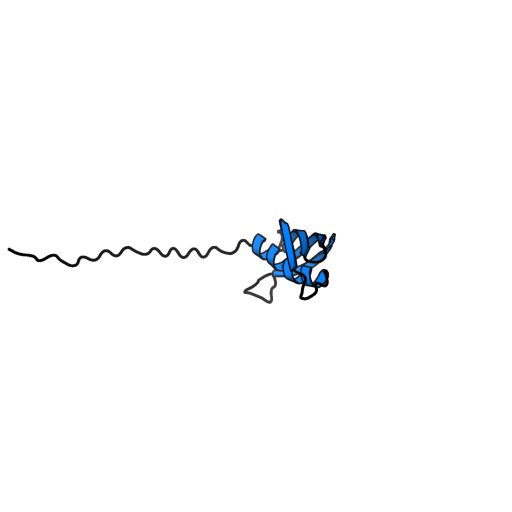07 1.00 95.12 99 GLU A O 1
ATOM 718 N N . SER A 1 100 ? 0.189 -4.670 7.850 1.00 96.44 100 SER A N 1
ATOM 719 C CA . SER A 1 100 ? 0.463 -5.647 6.801 1.00 96.44 100 SER A CA 1
ATOM 720 C C . SER A 1 100 ? 0.423 -5.012 5.419 1.00 96.44 100 SER A C 1
ATOM 722 O O . SER A 1 100 ? -0.277 -4.026 5.187 1.00 96.44 100 SER A O 1
ATOM 724 N N . LEU A 1 101 ? 1.189 -5.596 4.502 1.00 97.31 101 LEU A N 1
ATOM 725 C CA . LEU A 1 101 ? 1.223 -5.232 3.095 1.00 97.31 101 LEU A CA 1
ATOM 726 C C . LEU A 1 101 ? 1.390 -6.502 2.258 1.00 97.31 101 LEU A C 1
ATOM 728 O O . LEU A 1 101 ? 2.307 -7.294 2.494 1.00 97.31 101 LEU A O 1
ATOM 732 N N . ARG A 1 102 ? 0.523 -6.670 1.263 1.00 97.44 102 ARG A N 1
ATOM 733 C CA . ARG A 1 102 ? 0.557 -7.745 0.269 1.00 97.44 102 ARG A CA 1
ATOM 734 C C . ARG A 1 102 ? 0.537 -7.142 -1.131 1.00 97.44 102 ARG A C 1
ATOM 736 O O . ARG A 1 102 ? -0.137 -6.143 -1.358 1.00 97.44 102 ARG A O 1
ATOM 743 N N . VAL A 1 103 ? 1.300 -7.748 -2.030 1.00 96.38 103 VAL A N 1
ATOM 744 C CA . VAL A 1 103 ? 1.343 -7.424 -3.460 1.00 96.38 103 VAL A CA 1
ATOM 745 C C . VAL A 1 103 ? 0.697 -8.595 -4.191 1.00 96.38 103 VAL A C 1
ATOM 747 O O . VAL A 1 103 ? 0.975 -9.742 -3.833 1.00 96.38 103 VAL A O 1
ATOM 750 N N . GLU A 1 104 ? -0.164 -8.289 -5.154 1.00 93.06 104 GLU A N 1
ATOM 751 C CA . GLU A 1 104 ? -0.939 -9.240 -5.960 1.00 93.06 104 GLU A CA 1
ATOM 752 C C . GLU A 1 104 ? -0.498 -9.208 -7.424 1.00 93.06 104 GLU A C 1
ATOM 754 O O . GLU A 1 104 ? -0.292 -8.087 -7.960 1.00 93.06 104 GLU A O 1
#

Solvent-accessible surface area (backbone atoms only — not comparable to full-atom values): 6505 Å² total; per-residue (Å²): 141,88,88,83,82,80,91,77,90,72,87,74,74,78,76,73,73,74,79,77,71,72,76,56,67,62,60,53,53,51,58,63,43,50,61,61,48,46,57,74,66,64,61,53,95,80,42,42,84,45,74,58,68,71,50,75,45,81,73,56,92,74,22,34,40,32,38,32,35,39,39,32,44,72,84,75,49,66,41,38,36,43,32,32,34,31,61,32,91,88,37,93,86,72,43,56,39,77,78,47,77,48,79,91

Sequence (104 aa):
MTVRLVVLVAAVVLALSGCSAQPDPNAVAAAKCHLPLSQKLELSAEQRLSTGQVAVKDLGDGRREVWGSFSVTPGGRVGGFVCVVAPDVGDKLRGLRVESLRVE

Nearest PDB structures (foldseek):
  2bhm-assembly2_D  TM=6.218E-01  e=5.247E-02  Brucella suis
  2rcd-assembly2_C  TM=6.917E-01  e=2.968E-01  Pectobacterium atrosepticum SCRI1043
  8th5-assembly2_B  TM=6.323E-01  e=2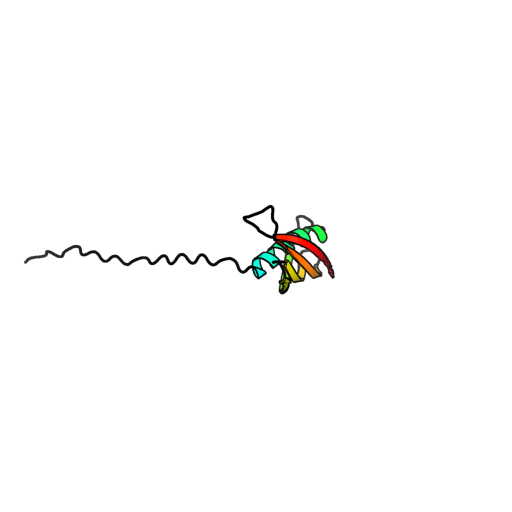.201E-01  Homo sapiens
  7rbp-assembly1_B-2  TM=4.212E-01  e=3.769E-01  Medicago truncatula
  6s5l-assembly1_D  TM=4.836E-01  e=1.581E+00  Nostoc sp. PCC 7120 = FACHB-418

Organism: NCBI:txid310354

Foldseek 3Di:
DDDDDDDDDDDPPPPCPVPPVPPDLQVLQQVQVVVVVCVVVVDDPQKDKDWDDWDWDDPPQQKIKIKTWMAMPPPGDIWIKIWIWHADPVDPPSGIDTPDMDTD

Secondary structure (DSSP, 8-state):
---------------------PPPHHHHHHHHHHHHHHHHTT--TT-EEEEEEEEEEEEETTEEEEEEEEEEETTTEEEEEEEEEEE-TT-TTT-EEEEEEEE-

Radius of gyration: 23.62 Å; Cα contacts (8 Å, |Δi|>4): 153; chains: 1; bounding box: 32×85×37 Å

pLDDT: mean 82.43, std 18.83, range [39.5, 97.94]

Mean predicted aligned error: 11.0 Å